Protein AF-A0AA88RE71-F1 (afdb_monomer_lite)

Structure (mmCIF, N/CA/C/O backbone):
data_AF-A0AA88RE71-F1
#
_entry.id   AF-A0AA88RE71-F1
#
loop_
_atom_site.group_PDB
_atom_site.id
_atom_site.type_symbol
_atom_site.label_atom_id
_atom_site.label_alt_id
_atom_site.label_comp_id
_atom_site.label_asym_id
_atom_site.label_entity_id
_atom_site.label_seq_id
_atom_site.pdbx_PDB_ins_code
_atom_site.Cartn_x
_atom_site.Cartn_y
_atom_site.Cartn_z
_atom_site.occupancy
_atom_site.B_iso_or_equiv
_atom_site.auth_seq_id
_atom_site.auth_comp_id
_atom_site.auth_asym_id
_atom_site.auth_atom_id
_atom_site.pdbx_PDB_model_num
ATOM 1 N N . MET A 1 1 ? 15.561 27.598 -48.856 1.00 43.41 1 MET A N 1
ATOM 2 C CA . MET A 1 1 ? 16.226 26.603 -47.984 1.00 43.41 1 MET A CA 1
ATOM 3 C C . MET A 1 1 ? 15.401 26.440 -46.714 1.00 43.41 1 MET A C 1
ATOM 5 O O . MET A 1 1 ? 15.482 27.283 -45.834 1.00 43.41 1 MET A O 1
ATOM 9 N N . PHE A 1 2 ? 14.554 25.411 -46.649 1.00 46.31 2 PHE A N 1
ATOM 10 C CA . PHE A 1 2 ? 13.760 25.084 -45.461 1.00 46.31 2 PHE A CA 1
ATOM 11 C C . PHE A 1 2 ? 14.466 23.966 -44.689 1.00 46.31 2 PHE A C 1
ATOM 13 O O . PHE A 1 2 ? 14.474 22.818 -45.130 1.00 46.31 2 PHE A O 1
ATOM 20 N N . LEU A 1 3 ? 15.073 24.292 -43.549 1.00 50.56 3 LEU A N 1
ATOM 21 C CA . LEU A 1 3 ? 15.609 23.297 -42.621 1.00 50.56 3 LEU A CA 1
ATOM 22 C C . LEU A 1 3 ? 14.447 22.719 -41.806 1.00 50.56 3 LEU A C 1
ATOM 24 O O . LEU A 1 3 ? 13.945 23.340 -40.871 1.00 50.56 3 LEU A O 1
ATOM 28 N N . ARG A 1 4 ? 13.997 21.521 -42.190 1.00 53.16 4 ARG A N 1
ATOM 29 C CA . ARG A 1 4 ? 13.056 20.722 -41.401 1.00 53.16 4 ARG A CA 1
ATOM 30 C C . ARG A 1 4 ? 13.760 20.253 -40.129 1.00 53.16 4 ARG A C 1
ATOM 32 O O . ARG A 1 4 ? 14.639 19.395 -40.174 1.00 53.16 4 ARG A O 1
ATOM 39 N N . ARG A 1 5 ? 13.363 20.826 -38.991 1.00 56.34 5 ARG A N 1
ATOM 40 C CA . ARG A 1 5 ? 13.704 20.332 -37.656 1.00 56.34 5 ARG A CA 1
ATOM 41 C C . ARG A 1 5 ? 13.078 18.943 -37.498 1.00 56.34 5 ARG A C 1
ATOM 43 O O . ARG A 1 5 ? 11.873 18.827 -37.304 1.00 56.34 5 ARG A O 1
ATOM 50 N N . PHE A 1 6 ? 13.888 17.893 -37.602 1.00 56.16 6 PHE A N 1
ATOM 51 C CA . PHE A 1 6 ? 13.496 16.569 -37.130 1.00 56.16 6 PHE A CA 1
ATOM 52 C C . PHE A 1 6 ? 13.429 16.620 -35.602 1.00 56.16 6 PHE A C 1
ATOM 54 O O . PHE A 1 6 ? 14.432 16.448 -34.912 1.00 56.16 6 PHE A O 1
ATOM 61 N N . SER A 1 7 ? 12.242 16.895 -35.069 1.00 56.88 7 SER A N 1
ATOM 62 C CA . SER A 1 7 ? 11.931 16.620 -33.671 1.00 56.88 7 SER A CA 1
ATOM 63 C C . SER A 1 7 ? 11.899 15.103 -33.507 1.00 56.88 7 SER A C 1
ATOM 65 O O . SER A 1 7 ? 10.906 14.458 -33.833 1.00 56.88 7 SER A O 1
ATOM 67 N N . ARG A 1 8 ? 13.015 14.515 -33.060 1.00 59.09 8 ARG A N 1
ATOM 68 C CA . ARG A 1 8 ? 13.009 13.147 -32.532 1.00 59.09 8 ARG A CA 1
ATOM 69 C C . ARG A 1 8 ? 11.961 13.094 -31.414 1.00 59.09 8 ARG A C 1
ATOM 71 O O . ARG A 1 8 ? 12.053 13.925 -30.507 1.00 59.09 8 ARG A O 1
ATOM 78 N N . PRO A 1 9 ? 10.983 12.174 -31.442 1.00 51.66 9 PRO A N 1
ATOM 79 C CA . PRO A 1 9 ? 10.140 11.973 -30.280 1.00 51.66 9 PRO A CA 1
ATOM 80 C C . PRO A 1 9 ? 11.052 11.491 -29.152 1.00 51.66 9 PRO A C 1
ATOM 82 O O . PRO A 1 9 ? 11.795 10.520 -29.311 1.00 51.66 9 PRO A O 1
ATOM 85 N N . LEU A 1 10 ? 11.044 12.216 -28.036 1.00 55.38 10 LEU A N 1
ATOM 86 C CA . LEU A 1 10 ? 11.656 11.774 -26.792 1.00 55.38 10 LEU A CA 1
ATOM 87 C C . LEU A 1 10 ? 10.826 10.573 -26.320 1.00 55.38 10 LEU A C 1
ATOM 89 O O . LEU A 1 10 ? 9.837 10.731 -25.612 1.00 55.38 10 LEU A O 1
ATOM 93 N N . MET A 1 11 ? 11.163 9.367 -26.780 1.00 51.31 11 MET A N 1
ATOM 94 C CA . MET A 1 11 ? 10.696 8.161 -26.111 1.00 51.31 11 MET A CA 1
ATOM 95 C C . MET A 1 11 ? 11.418 8.125 -24.767 1.00 51.31 11 MET A C 1
ATOM 97 O O . MET A 1 11 ? 12.567 7.698 -24.679 1.00 51.31 11 MET A O 1
ATOM 101 N N . LEU A 1 12 ? 10.772 8.659 -23.729 1.00 53.50 12 LEU A N 1
ATOM 102 C CA . LEU A 1 12 ? 11.111 8.326 -22.353 1.00 53.50 12 LEU A CA 1
ATOM 103 C C . LEU A 1 12 ? 10.824 6.834 -22.196 1.00 53.50 12 LEU A C 1
ATOM 105 O O . LEU A 1 12 ? 9.691 6.436 -21.940 1.00 53.50 12 LEU A O 1
ATOM 109 N N . SER A 1 13 ? 11.835 6.000 -22.425 1.00 53.06 13 SER A N 1
ATOM 110 C CA . SER A 1 13 ? 11.787 4.602 -22.022 1.00 53.06 13 SER A CA 1
ATOM 111 C C . SER A 1 13 ? 11.651 4.580 -20.504 1.00 53.06 13 SER A C 1
ATOM 113 O O . SER A 1 13 ? 12.647 4.747 -19.798 1.00 53.06 13 SER A O 1
ATOM 115 N N . ALA A 1 14 ? 10.425 4.422 -20.002 1.00 61.31 14 ALA A N 1
ATOM 116 C CA . ALA A 1 14 ? 10.202 4.060 -18.611 1.00 61.31 14 ALA A CA 1
ATOM 117 C C . ALA A 1 14 ? 11.080 2.836 -18.321 1.00 61.31 14 ALA A C 1
ATOM 119 O O . ALA A 1 14 ? 11.043 1.849 -19.061 1.00 61.31 14 ALA A O 1
ATOM 120 N N . ARG A 1 15 ? 11.957 2.936 -17.320 1.00 72.19 15 ARG A N 1
ATOM 121 C CA . ARG A 1 15 ? 12.869 1.849 -16.962 1.00 72.19 15 ARG A CA 1
ATOM 122 C C . ARG A 1 15 ? 12.035 0.708 -16.386 1.00 72.19 15 ARG A C 1
ATOM 124 O O . ARG A 1 15 ? 11.575 0.784 -15.252 1.00 72.19 15 ARG A O 1
ATOM 131 N N . VAL A 1 16 ? 11.828 -0.336 -17.182 1.00 81.19 16 VAL A N 1
ATOM 132 C CA . VAL A 1 16 ? 11.101 -1.538 -16.760 1.00 81.19 16 VAL A CA 1
ATOM 133 C C . VAL A 1 16 ? 12.048 -2.443 -15.977 1.00 81.19 16 VAL A C 1
ATOM 135 O O . VAL A 1 16 ? 13.209 -2.610 -16.349 1.00 81.19 16 VAL A O 1
ATOM 138 N N . LYS A 1 17 ? 11.557 -3.017 -14.880 1.00 86.56 17 LYS A N 1
ATOM 139 C CA . LYS A 1 17 ? 12.281 -4.021 -14.102 1.00 86.56 17 LYS A CA 1
ATOM 140 C C . LYS A 1 17 ? 12.286 -5.343 -14.879 1.00 86.56 17 LYS A C 1
ATOM 142 O O . LYS A 1 17 ? 11.230 -5.829 -15.263 1.00 86.56 17 LYS A O 1
ATOM 147 N N . GLU A 1 18 ? 13.461 -5.905 -15.158 1.00 88.00 18 GLU A N 1
ATOM 148 C CA . GLU A 1 18 ? 13.571 -7.126 -15.980 1.00 88.00 18 GLU A CA 1
ATOM 149 C C . GLU A 1 18 ? 13.417 -8.410 -15.157 1.00 88.00 18 GLU A C 1
ATOM 151 O O . GLU A 1 18 ? 12.833 -9.390 -15.611 1.00 88.00 18 GLU A O 1
ATOM 156 N N . THR A 1 19 ? 13.938 -8.412 -13.931 1.00 90.50 19 THR A N 1
ATOM 157 C CA . THR A 1 19 ? 13.882 -9.553 -13.015 1.00 90.50 19 THR A CA 1
ATOM 158 C C . THR A 1 19 ? 13.913 -9.069 -11.571 1.00 90.50 19 THR A C 1
ATOM 160 O O . THR A 1 19 ? 14.467 -8.012 -11.266 1.00 90.50 19 THR A O 1
ATOM 163 N N . THR A 1 20 ? 13.324 -9.848 -10.668 1.00 91.12 20 THR A N 1
ATOM 164 C CA . THR A 1 20 ? 13.445 -9.648 -9.218 1.00 91.12 20 THR A CA 1
ATOM 165 C C . THR A 1 20 ? 14.733 -10.267 -8.661 1.00 91.12 20 THR A C 1
ATOM 167 O O . THR A 1 20 ? 15.131 -9.980 -7.534 1.00 91.12 20 THR A O 1
ATOM 170 N N . GLY A 1 21 ? 15.393 -11.148 -9.425 1.00 92.62 21 GLY A N 1
ATOM 171 C CA . GLY A 1 21 ? 16.518 -11.955 -8.943 1.00 92.62 21 GLY A CA 1
ATOM 172 C C . GLY A 1 21 ? 16.128 -13.021 -7.907 1.00 92.62 21 GLY A C 1
ATOM 173 O O . GLY A 1 21 ? 17.009 -13.683 -7.364 1.00 92.62 21 GLY A O 1
ATOM 174 N N . ILE A 1 22 ? 14.830 -13.202 -7.635 1.00 93.50 22 ILE A N 1
ATOM 175 C CA . ILE A 1 22 ? 14.290 -14.168 -6.674 1.00 93.50 22 ILE A CA 1
ATOM 176 C C . ILE A 1 22 ? 13.516 -15.233 -7.452 1.00 93.50 22 ILE A C 1
ATOM 178 O O . ILE A 1 22 ? 12.582 -14.934 -8.195 1.00 93.50 22 ILE A O 1
ATOM 182 N N . VAL A 1 23 ? 13.905 -16.498 -7.286 1.00 94.31 23 VAL A N 1
ATOM 183 C CA . VAL A 1 23 ? 13.248 -17.620 -7.969 1.00 94.31 23 VAL A CA 1
ATOM 184 C C . VAL A 1 23 ? 11.783 -17.710 -7.537 1.00 94.31 23 VAL A C 1
ATOM 186 O O . VAL A 1 23 ? 11.482 -17.697 -6.346 1.00 94.31 23 VAL A O 1
ATOM 189 N N . GLY A 1 24 ? 10.882 -17.828 -8.514 1.00 92.75 24 GLY A N 1
ATOM 190 C CA . GLY A 1 24 ? 9.442 -17.954 -8.274 1.00 92.75 24 GLY A CA 1
ATOM 191 C C . GLY A 1 24 ? 8.719 -16.638 -7.975 1.00 92.75 24 GLY A C 1
ATOM 192 O O . GLY A 1 24 ? 7.530 -16.676 -7.674 1.00 92.75 24 GLY A O 1
ATOM 193 N N . LEU A 1 25 ? 9.403 -15.491 -8.066 1.00 93.06 25 LEU A N 1
ATOM 194 C CA . LEU A 1 25 ? 8.799 -14.174 -7.881 1.00 93.06 25 LEU A CA 1
ATOM 195 C C . LEU A 1 25 ? 8.893 -13.356 -9.173 1.00 93.06 25 LEU A C 1
ATOM 197 O O . LEU A 1 25 ? 9.944 -12.808 -9.510 1.00 93.06 25 LEU A O 1
ATOM 201 N N . GLU A 1 26 ? 7.784 -13.300 -9.904 1.00 92.38 26 GLU A N 1
ATOM 202 C CA . GLU A 1 26 ? 7.688 -12.601 -11.186 1.00 92.38 26 GLU A CA 1
ATOM 203 C C . GLU A 1 26 ? 7.637 -11.078 -11.017 1.00 92.38 26 GLU A C 1
ATOM 205 O O . GLU A 1 26 ? 7.229 -10.560 -9.977 1.00 92.38 26 GLU A O 1
ATOM 210 N N . VAL A 1 27 ? 8.052 -10.356 -12.061 1.00 93.31 27 VAL A N 1
ATOM 211 C CA . VAL A 1 27 ? 7.913 -8.898 -12.121 1.00 93.31 27 VAL A CA 1
ATOM 212 C C . VAL A 1 27 ? 6.513 -8.538 -12.617 1.00 93.31 27 VAL A C 1
ATOM 214 O O . VAL A 1 27 ? 6.082 -9.013 -13.666 1.00 93.31 27 VAL A O 1
ATOM 217 N N . VAL A 1 28 ? 5.844 -7.632 -11.912 1.00 92.81 28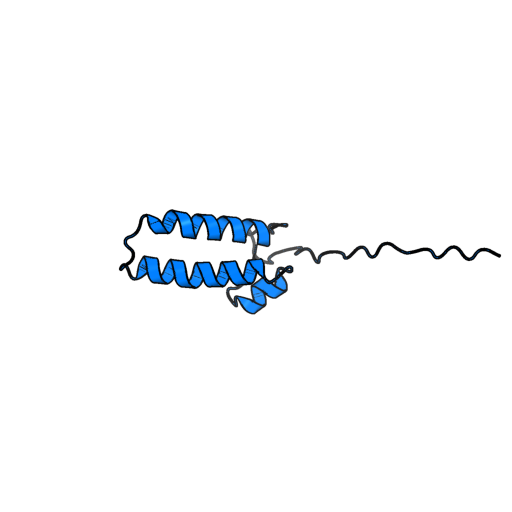 VAL A N 1
ATOM 218 C CA . VAL A 1 28 ? 4.580 -6.994 -12.283 1.00 92.81 28 VAL A CA 1
ATOM 219 C C . VAL A 1 28 ? 4.886 -5.655 -12.970 1.00 92.81 28 VAL A C 1
ATOM 221 O O . VAL A 1 28 ? 5.305 -4.690 -12.325 1.00 92.81 28 VAL A O 1
ATOM 224 N N . PRO A 1 29 ? 4.645 -5.528 -14.289 1.00 88.62 29 PRO A N 1
ATOM 225 C CA . PRO A 1 29 ? 5.003 -4.324 -15.044 1.00 88.62 29 PRO A CA 1
ATOM 226 C C . PRO A 1 29 ? 4.329 -3.037 -14.544 1.00 88.62 29 PRO A C 1
ATOM 228 O O . PRO A 1 29 ? 4.881 -1.950 -14.682 1.00 88.62 29 PRO A O 1
ATOM 231 N N . ASN A 1 30 ? 3.141 -3.154 -13.949 1.00 90.62 30 ASN A N 1
ATOM 232 C CA . ASN A 1 30 ? 2.356 -2.054 -13.393 1.00 90.62 30 ASN A CA 1
ATOM 233 C C . ASN A 1 30 ? 2.265 -2.109 -11.855 1.00 90.62 30 ASN A C 1
ATOM 235 O O . ASN A 1 30 ? 1.241 -1.736 -11.277 1.00 90.62 30 ASN A O 1
ATOM 239 N N . ALA A 1 31 ? 3.341 -2.544 -11.183 1.00 92.38 31 ALA A N 1
ATOM 240 C CA . ALA A 1 31 ? 3.404 -2.710 -9.726 1.00 92.38 31 ALA A CA 1
ATOM 241 C C . ALA A 1 31 ? 2.850 -1.505 -8.943 1.00 92.38 31 ALA A C 1
ATOM 243 O O . ALA A 1 31 ? 2.082 -1.677 -8.001 1.00 92.38 31 ALA A O 1
ATOM 244 N N . ARG A 1 32 ? 3.163 -0.270 -9.362 1.00 93.81 32 ARG A N 1
ATOM 245 C CA . ARG A 1 32 ? 2.661 0.963 -8.727 1.00 93.81 32 ARG A CA 1
ATOM 246 C C . ARG A 1 32 ? 1.132 1.025 -8.680 1.00 93.81 32 ARG A C 1
ATOM 248 O O . ARG A 1 32 ? 0.558 1.290 -7.626 1.00 93.81 32 ARG A O 1
ATOM 255 N N . GLU A 1 33 ? 0.473 0.800 -9.811 1.00 94.25 33 GLU A N 1
ATOM 256 C CA . GLU A 1 33 ? -0.990 0.864 -9.911 1.00 94.25 33 GLU A CA 1
ATOM 257 C C . GLU A 1 33 ? -1.641 -0.244 -9.082 1.00 94.25 33 GLU A C 1
ATOM 259 O O . GLU A 1 33 ? -2.607 -0.004 -8.353 1.00 94.25 33 GLU A O 1
ATOM 264 N N . VAL A 1 34 ? -1.058 -1.443 -9.137 1.00 95.62 34 VAL A N 1
ATOM 265 C CA . VAL A 1 34 ? -1.500 -2.595 -8.348 1.00 95.62 34 VAL A CA 1
ATOM 266 C C . VAL A 1 34 ? -1.379 -2.304 -6.852 1.00 95.62 34 VAL A C 1
ATOM 268 O O . VAL A 1 34 ? -2.338 -2.529 -6.113 1.00 95.62 34 VAL A O 1
ATOM 271 N N . LEU A 1 35 ? -0.254 -1.741 -6.400 1.00 95.94 35 LEU A N 1
ATOM 272 C CA . LEU A 1 35 ? -0.030 -1.361 -5.004 1.00 95.94 35 LEU A CA 1
ATOM 273 C C . LEU A 1 35 ? -1.016 -0.289 -4.533 1.00 95.94 35 LEU A C 1
ATOM 275 O O . LEU A 1 35 ? -1.591 -0.431 -3.457 1.00 95.94 35 LEU A O 1
ATOM 279 N N . ILE A 1 36 ? -1.273 0.745 -5.339 1.00 96.75 36 ILE A N 1
ATOM 280 C CA . ILE A 1 36 ? -2.283 1.768 -5.021 1.00 96.75 36 ILE A CA 1
ATOM 281 C C . ILE A 1 36 ? -3.661 1.118 -4.839 1.00 96.75 36 ILE A C 1
ATOM 283 O O . ILE A 1 36 ? -4.350 1.391 -3.852 1.00 96.75 36 ILE A O 1
ATOM 287 N N . GLY A 1 37 ? -4.049 0.220 -5.749 1.00 97.38 37 GLY A N 1
ATOM 288 C CA . GLY A 1 37 ? -5.312 -0.512 -5.661 1.00 97.38 37 GLY A CA 1
ATOM 289 C C . GLY A 1 37 ? -5.389 -1.440 -4.445 1.00 97.38 37 GLY A C 1
ATOM 290 O O . GLY A 1 37 ? -6.430 -1.526 -3.792 1.00 97.38 37 GLY A O 1
ATOM 291 N N . LEU A 1 38 ? -4.296 -2.128 -4.107 1.00 97.69 38 LEU A N 1
ATOM 292 C CA . LEU A 1 38 ? -4.208 -2.986 -2.924 1.0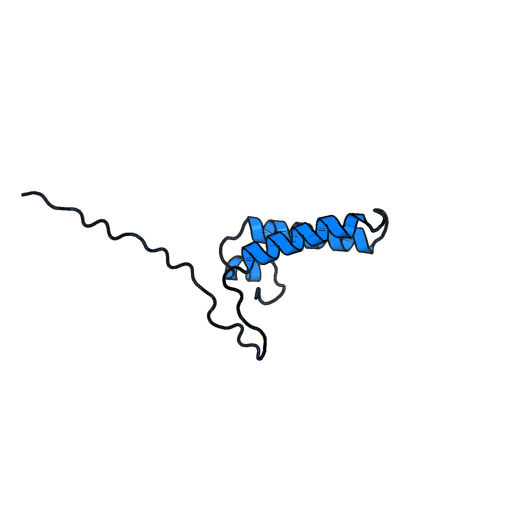0 97.69 38 LEU A CA 1
ATOM 293 C C . LEU A 1 38 ? -4.319 -2.175 -1.633 1.00 97.69 38 LEU A C 1
ATOM 295 O O . LEU A 1 38 ? -5.173 -2.490 -0.812 1.00 97.69 38 LEU A O 1
ATOM 299 N N . TYR A 1 39 ? -3.555 -1.092 -1.480 1.00 98.00 39 TYR A N 1
ATOM 300 C CA . TYR A 1 39 ? -3.631 -0.246 -0.288 1.00 98.00 39 TYR A CA 1
ATOM 301 C C . TYR A 1 39 ? -5.000 0.419 -0.128 1.00 98.00 39 TYR A C 1
ATOM 303 O O . TYR A 1 39 ? -5.512 0.503 0.988 1.00 98.00 39 TYR A O 1
ATOM 311 N N . GLY A 1 40 ? -5.633 0.837 -1.229 1.00 97.88 40 GLY A N 1
ATOM 312 C CA . GLY A 1 40 ? -7.009 1.331 -1.206 1.00 97.88 40 GLY A CA 1
ATOM 313 C C . GLY A 1 40 ? -8.002 0.280 -0.700 1.00 97.88 40 GLY A C 1
ATOM 314 O O . GLY A 1 40 ? -8.851 0.589 0.137 1.00 97.88 40 GLY A O 1
ATOM 315 N N . ARG A 1 41 ? -7.866 -0.978 -1.147 1.00 98.19 41 ARG A N 1
ATOM 316 C CA . ARG A 1 41 ? -8.678 -2.101 -0.647 1.00 98.19 41 ARG A CA 1
ATOM 317 C C . ARG A 1 41 ? -8.413 -2.383 0.828 1.00 98.19 41 ARG A C 1
ATOM 319 O O . ARG A 1 41 ? -9.367 -2.450 1.595 1.00 98.19 41 ARG A O 1
ATOM 326 N N . THR A 1 42 ? -7.151 -2.436 1.249 1.00 97.88 42 THR A N 1
ATOM 327 C CA . THR A 1 42 ? -6.773 -2.633 2.656 1.00 97.88 42 THR A CA 1
ATOM 328 C C . THR A 1 42 ? -7.383 -1.565 3.567 1.00 97.88 42 THR A C 1
ATOM 330 O O . THR A 1 42 ? -7.965 -1.903 4.593 1.00 97.88 42 THR A O 1
ATOM 333 N N . LEU A 1 43 ? -7.326 -0.283 3.183 1.00 97.88 43 LEU A N 1
ATOM 334 C CA . LEU A 1 43 ? -7.928 0.810 3.962 1.00 97.88 43 LEU A CA 1
ATOM 335 C C . LEU A 1 43 ? -9.458 0.760 4.009 1.00 97.88 43 LEU A C 1
ATOM 337 O O . LEU A 1 43 ? -10.054 1.321 4.926 1.00 97.88 43 LEU A O 1
ATOM 341 N N . LYS A 1 44 ? -10.099 0.119 3.030 1.00 98.06 44 LYS A N 1
ATOM 342 C CA . LYS 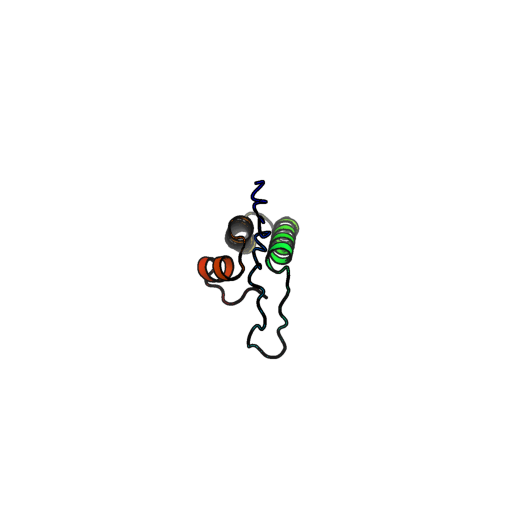A 1 44 ? -11.544 -0.109 3.037 1.00 98.06 44 LYS A CA 1
ATOM 343 C C . LYS A 1 44 ? -11.912 -1.283 3.941 1.00 98.06 44 LYS A C 1
ATOM 345 O O . LYS A 1 44 ? -12.829 -1.167 4.742 1.00 98.06 44 LYS A O 1
ATOM 350 N N . GLU A 1 45 ? -11.196 -2.396 3.829 1.00 97.75 45 GLU A N 1
ATOM 351 C CA . GLU A 1 45 ? -11.482 -3.622 4.582 1.00 97.75 45 GLU A CA 1
ATOM 352 C C . GLU A 1 45 ? -11.171 -3.479 6.075 1.00 97.75 45 GLU A C 1
ATOM 354 O O . GLU A 1 45 ? -11.927 -3.977 6.907 1.00 97.75 45 GLU A O 1
ATOM 359 N N . ILE A 1 46 ? -10.126 -2.725 6.438 1.00 97.12 46 ILE A N 1
ATOM 360 C CA . ILE A 1 46 ? -9.757 -2.510 7.846 1.00 97.12 46 ILE A CA 1
ATOM 361 C C . ILE A 1 46 ? -10.838 -1.767 8.646 1.00 97.12 46 ILE A C 1
ATOM 363 O O . ILE A 1 46 ? -10.857 -1.858 9.869 1.00 97.12 46 ILE A O 1
ATOM 367 N N . GLN A 1 47 ? -11.779 -1.087 7.979 1.00 96.31 47 GLN A N 1
ATOM 368 C CA . GLN A 1 47 ? -12.907 -0.413 8.635 1.00 96.31 47 GLN A CA 1
ATOM 369 C C . GLN A 1 47 ? -13.841 -1.385 9.369 1.00 96.31 47 GLN A C 1
ATOM 371 O O . GLN A 1 47 ? -14.579 -0.957 10.251 1.00 96.31 47 GLN A O 1
ATOM 376 N N . ALA A 1 48 ? -13.795 -2.683 9.040 1.00 97.00 48 ALA A N 1
ATOM 377 C CA . ALA A 1 48 ? -14.521 -3.720 9.768 1.00 97.00 48 ALA A CA 1
ATOM 378 C C . ALA A 1 48 ? -13.977 -3.956 11.192 1.00 97.00 48 ALA A C 1
ATOM 380 O O . ALA A 1 48 ? -14.685 -4.503 12.035 1.00 97.00 48 ALA A O 1
ATOM 381 N N . VAL A 1 49 ? -12.734 -3.549 11.473 1.00 96.00 49 VAL A N 1
ATOM 382 C CA . VAL A 1 49 ? -12.112 -3.640 12.800 1.00 96.00 49 VAL A CA 1
ATOM 383 C C . VAL A 1 49 ? -12.429 -2.363 13.595 1.00 96.00 49 VAL A C 1
ATOM 385 O O . VAL A 1 49 ? -12.362 -1.275 13.020 1.00 96.00 49 VAL A O 1
ATOM 388 N N . PRO A 1 50 ? -12.750 -2.429 14.901 1.00 96.75 50 PRO A N 1
ATOM 389 C CA . PRO A 1 50 ? -12.977 -1.235 15.719 1.00 96.75 50 PRO A CA 1
ATOM 390 C C . PRO A 1 50 ? -11.780 -0.266 15.730 1.00 96.75 50 PRO A C 1
ATOM 392 O O . PRO A 1 50 ? -10.626 -0.688 15.694 1.00 96.75 50 PRO A O 1
ATOM 395 N N . GLU A 1 51 ? -12.044 1.043 15.793 1.00 93.56 51 GLU A N 1
ATOM 396 C CA . GLU A 1 51 ? -11.015 2.101 15.687 1.00 93.56 51 GLU A CA 1
ATOM 397 C C . GLU A 1 51 ? -9.972 2.086 16.798 1.00 93.56 51 GLU A C 1
ATOM 399 O O . GLU A 1 51 ? -8.829 2.492 16.581 1.00 93.56 51 GLU A O 1
ATOM 404 N N . ASP A 1 52 ? -10.352 1.622 17.985 1.00 94.44 52 ASP A N 1
ATOM 405 C CA . ASP A 1 52 ? -9.461 1.668 19.137 1.00 94.44 52 ASP A CA 1
ATOM 406 C C . ASP A 1 52 ? -8.438 0.521 19.155 1.00 94.44 52 ASP A C 1
ATOM 408 O O . ASP A 1 52 ? -7.424 0.598 19.855 1.00 94.44 52 ASP A O 1
ATOM 412 N N . GLU A 1 53 ? -8.641 -0.493 18.309 1.00 96.62 53 GLU A N 1
ATOM 413 C CA . GLU A 1 53 ? -7.749 -1.639 18.195 1.00 96.62 53 GLU A CA 1
ATOM 414 C C . GLU A 1 53 ? -6.362 -1.221 17.701 1.00 96.62 53 GLU A C 1
ATOM 416 O O . GLU A 1 53 ? -6.196 -0.595 16.645 1.00 96.62 53 GLU A O 1
ATOM 421 N N . GLY A 1 54 ? -5.328 -1.641 18.435 1.00 96.75 54 GLY A N 1
ATOM 422 C CA . GLY A 1 54 ? -3.934 -1.376 18.067 1.00 96.75 54 GLY A CA 1
ATOM 423 C C . GLY A 1 54 ? -3.588 -1.906 16.672 1.00 96.75 54 GLY A C 1
ATOM 424 O O . GLY A 1 54 ? -2.839 -1.267 15.933 1.00 96.75 54 GLY A O 1
ATOM 425 N N . TYR A 1 55 ? -4.204 -3.025 16.276 1.00 96.94 55 TYR A N 1
ATOM 426 C CA . TYR A 1 55 ? -4.077 -3.585 14.933 1.00 96.94 55 TYR A CA 1
ATOM 427 C C . TYR A 1 55 ? -4.563 -2.612 13.849 1.00 96.94 55 TYR A C 1
ATOM 429 O O . TYR A 1 55 ? -3.816 -2.331 12.910 1.00 96.94 55 TYR A O 1
ATOM 437 N N . ARG A 1 56 ? -5.768 -2.037 13.994 1.00 97.62 56 ARG A N 1
ATOM 438 C CA . ARG A 1 56 ? -6.319 -1.084 13.017 1.00 97.62 56 ARG A CA 1
ATOM 439 C C . ARG A 1 56 ? -5.442 0.159 12.907 1.00 97.62 56 ARG A C 1
ATOM 441 O O . ARG A 1 56 ? -5.080 0.546 11.798 1.00 97.62 56 ARG A O 1
ATOM 448 N N . LYS A 1 57 ? -5.022 0.729 14.041 1.00 97.69 57 LYS A N 1
ATOM 449 C CA . LYS A 1 57 ? -4.129 1.901 14.075 1.00 97.69 57 LYS A CA 1
ATOM 450 C C . LYS A 1 57 ? -2.810 1.636 13.342 1.00 97.69 57 LYS A C 1
ATOM 452 O O . LYS A 1 57 ? -2.368 2.470 12.550 1.00 97.69 57 LYS A O 1
ATOM 457 N N . ALA A 1 58 ? -2.201 0.470 13.564 1.00 97.81 58 ALA A N 1
ATOM 458 C CA . ALA A 1 58 ? -0.966 0.084 12.888 1.00 97.81 58 ALA A CA 1
ATOM 459 C C . ALA A 1 58 ? -1.176 -0.075 11.375 1.00 97.81 58 ALA A C 1
ATOM 461 O O . ALA A 1 58 ? -0.453 0.553 10.598 1.00 97.81 58 ALA A O 1
ATOM 462 N N . VAL A 1 59 ? -2.188 -0.854 10.967 1.00 97.81 59 VAL A N 1
ATOM 463 C CA . VAL A 1 59 ? -2.513 -1.101 9.554 1.00 97.81 59 VAL A CA 1
ATOM 464 C C . VAL A 1 59 ? -2.785 0.198 8.818 1.00 97.81 59 VAL A C 1
ATOM 466 O O . VAL A 1 59 ? -2.191 0.435 7.767 1.00 97.81 59 VAL A O 1
ATOM 469 N N . GLU A 1 60 ? -3.618 1.077 9.368 1.00 97.75 60 GLU A N 1
ATOM 470 C CA . GLU A 1 60 ? -3.899 2.366 8.744 1.00 97.75 60 GLU A CA 1
ATOM 471 C C . GLU A 1 60 ? -2.642 3.232 8.613 1.00 97.75 60 GLU A C 1
ATOM 473 O O . GLU A 1 60 ? -2.409 3.808 7.550 1.00 97.75 60 GLU A O 1
ATOM 478 N N . SER A 1 61 ? -1.813 3.297 9.658 1.00 97.75 61 SER A N 1
ATOM 479 C CA . SER A 1 61 ? -0.606 4.126 9.677 1.00 97.75 61 SER A CA 1
ATOM 480 C C . SER A 1 61 ? 0.373 3.749 8.559 1.00 97.75 61 SER A C 1
ATOM 482 O O . SER A 1 61 ? 0.680 4.577 7.692 1.00 97.75 61 SER A O 1
ATOM 484 N N . PHE A 1 62 ? 0.819 2.486 8.505 1.00 97.00 62 PHE A N 1
ATOM 485 C CA . PHE A 1 62 ? 1.796 2.087 7.487 1.00 97.00 62 PHE A CA 1
ATOM 486 C C . PHE A 1 62 ? 1.178 2.014 6.088 1.00 97.00 62 PHE A C 1
ATOM 488 O O . PHE A 1 62 ? 1.860 2.310 5.107 1.00 97.00 62 PHE A O 1
ATOM 495 N N . THR A 1 63 ? -0.108 1.664 5.971 1.00 98.00 63 THR A N 1
ATOM 496 C CA . THR A 1 63 ? -0.779 1.569 4.666 1.00 98.00 63 THR A CA 1
ATOM 497 C C . THR A 1 63 ? -0.930 2.947 4.036 1.00 98.00 63 THR A C 1
ATOM 499 O O . THR A 1 63 ? -0.618 3.116 2.860 1.00 98.00 63 THR A O 1
ATOM 502 N N . ARG A 1 64 ? -1.325 3.967 4.813 1.00 98.06 64 ARG A N 1
ATOM 503 C CA . ARG A 1 64 ? -1.400 5.356 4.330 1.00 98.06 64 ARG A CA 1
ATOM 504 C C . ARG A 1 64 ? -0.028 5.887 3.930 1.00 98.06 64 ARG A C 1
ATOM 506 O O . ARG A 1 64 ? 0.086 6.528 2.888 1.00 98.06 64 ARG A O 1
ATOM 513 N N . HIS A 1 65 ? 1.008 5.595 4.718 1.00 97.69 65 HIS A N 1
ATOM 514 C CA . HIS A 1 65 ? 2.377 5.977 4.376 1.00 97.69 65 HIS A CA 1
ATOM 515 C C . HIS A 1 65 ? 2.820 5.357 3.043 1.00 97.69 65 HIS A C 1
ATOM 517 O O . HIS A 1 65 ? 3.257 6.073 2.143 1.00 97.69 65 HIS A O 1
ATOM 523 N N . ARG A 1 66 ? 2.646 4.040 2.883 1.00 97.62 66 ARG A N 1
ATOM 524 C CA . ARG A 1 66 ? 3.035 3.327 1.659 1.00 97.62 66 A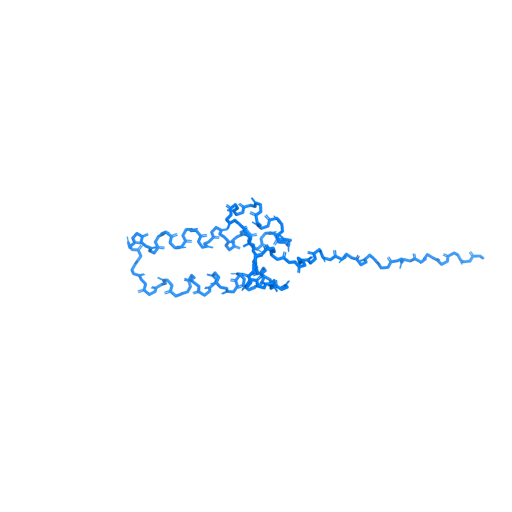RG A CA 1
ATOM 525 C C . ARG A 1 66 ? 2.236 3.772 0.437 1.00 97.62 66 ARG A C 1
ATOM 527 O O . ARG A 1 66 ? 2.818 3.967 -0.629 1.00 97.62 66 ARG A O 1
ATOM 534 N N . LEU A 1 67 ? 0.932 3.997 0.602 1.00 97.56 67 LEU A N 1
ATOM 535 C CA . LEU A 1 67 ? 0.063 4.537 -0.443 1.00 97.56 67 LEU A CA 1
ATOM 536 C C . LEU A 1 67 ? 0.538 5.916 -0.907 1.00 97.56 67 LEU A C 1
ATOM 538 O O . LEU A 1 67 ? 0.653 6.140 -2.109 1.00 97.56 67 LEU A O 1
ATOM 542 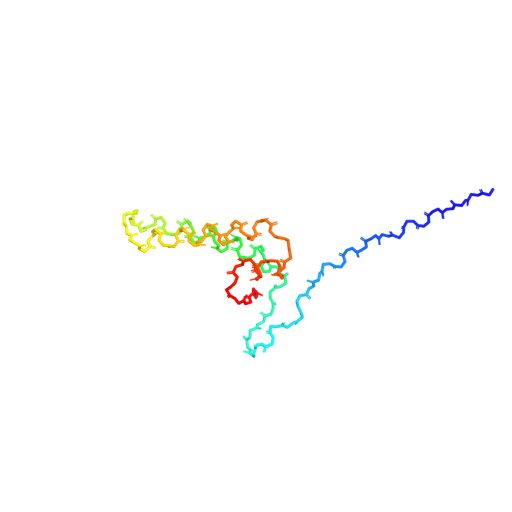N N . LYS A 1 68 ? 0.865 6.811 0.031 1.00 97.62 68 LYS A N 1
ATOM 543 C CA . LYS A 1 68 ? 1.374 8.150 -0.282 1.00 97.62 68 LYS A CA 1
ATOM 544 C C . LYS A 1 68 ? 2.658 8.085 -1.110 1.00 97.62 68 LYS A C 1
ATOM 546 O O . LYS A 1 68 ? 2.753 8.757 -2.129 1.00 97.62 68 LYS A O 1
ATOM 551 N N . VAL A 1 69 ? 3.612 7.236 -0.725 1.00 96.94 69 VAL A N 1
ATOM 552 C CA . VAL A 1 69 ? 4.858 7.059 -1.491 1.00 96.94 69 VAL A CA 1
ATOM 553 C C . VAL A 1 69 ? 4.575 6.542 -2.904 1.00 96.94 69 VAL A C 1
ATOM 555 O O . VAL A 1 69 ? 5.122 7.079 -3.859 1.00 96.94 69 VAL A O 1
ATOM 558 N N . CYS A 1 70 ? 3.675 5.566 -3.064 1.00 95.44 70 CYS A N 1
ATOM 559 C CA . CYS A 1 70 ? 3.307 5.051 -4.390 1.00 95.44 70 CYS A CA 1
ATOM 560 C C . CYS A 1 70 ? 2.584 6.092 -5.262 1.00 95.44 70 CYS A C 1
ATOM 562 O O . CYS A 1 70 ? 2.633 6.013 -6.487 1.00 95.44 70 CYS A O 1
ATOM 564 N N . GLN A 1 71 ? 1.887 7.054 -4.656 1.00 95.56 71 GLN A N 1
ATOM 565 C CA . GLN A 1 71 ? 1.248 8.150 -5.384 1.00 95.56 71 GLN A CA 1
ATOM 566 C C . GLN A 1 71 ? 2.265 9.201 -5.842 1.00 95.56 71 GLN A C 1
ATOM 568 O O . GLN A 1 71 ? 2.160 9.675 -6.973 1.00 95.56 71 GLN A O 1
ATOM 573 N N . GLU A 1 72 ? 3.233 9.535 -4.984 1.00 96.19 72 GLU A N 1
ATOM 574 C CA . GLU A 1 72 ? 4.254 10.560 -5.232 1.00 96.19 72 GLU A CA 1
ATOM 575 C C . GLU A 1 72 ? 5.346 10.103 -6.208 1.00 96.19 72 GLU A C 1
ATOM 577 O O . GLU A 1 72 ? 5.751 10.876 -7.074 1.00 96.19 72 GLU A O 1
ATOM 582 N N . GLU A 1 73 ? 5.809 8.858 -6.093 1.00 93.88 73 GLU A N 1
ATOM 583 C CA . GLU A 1 73 ? 6.852 8.306 -6.960 1.00 93.88 73 GLU A CA 1
ATOM 584 C C . GLU A 1 73 ? 6.258 7.685 -8.229 1.00 93.88 73 GLU A C 1
ATOM 586 O O . GLU A 1 73 ? 5.226 7.011 -8.191 1.00 93.88 73 GLU A O 1
ATOM 591 N N . GLN A 1 74 ? 6.930 7.893 -9.364 1.00 88.56 74 GLN A N 1
ATOM 592 C CA . GLN A 1 74 ? 6.543 7.299 -10.651 1.00 88.56 74 GLN A CA 1
ATOM 593 C C . GLN A 1 74 ? 7.323 6.016 -10.954 1.00 88.56 74 GLN A C 1
ATOM 595 O O . GLN A 1 74 ? 6.758 5.088 -11.532 1.00 88.56 74 GLN A O 1
ATOM 600 N N . ASP A 1 75 ? 8.581 5.951 -10.512 1.00 90.50 75 ASP A N 1
ATOM 601 C CA . ASP A 1 75 ? 9.488 4.837 -10.777 1.00 90.50 75 ASP A CA 1
ATOM 602 C C . ASP A 1 75 ? 9.568 3.869 -9.592 1.00 90.50 75 ASP A C 1
ATOM 604 O O . ASP A 1 75 ? 9.569 4.266 -8.423 1.00 90.50 75 ASP A O 1
ATOM 608 N N . TRP A 1 76 ? 9.694 2.577 -9.900 1.00 90.00 76 TRP A N 1
ATOM 609 C CA . TRP A 1 76 ? 9.779 1.509 -8.902 1.00 90.00 76 TRP A CA 1
ATOM 610 C C . TRP A 1 76 ? 11.011 1.646 -7.992 1.00 90.00 76 TRP A C 1
ATOM 612 O O . TRP A 1 76 ? 10.888 1.434 -6.790 1.00 90.00 76 TRP A O 1
ATOM 622 N N . GLU A 1 77 ? 12.161 2.093 -8.513 1.00 91.50 77 GLU A N 1
ATOM 623 C CA . GLU A 1 77 ? 13.368 2.364 -7.709 1.00 91.50 77 GLU A CA 1
ATOM 624 C C . GLU A 1 77 ? 13.125 3.439 -6.642 1.00 91.50 77 GLU A C 1
ATOM 626 O O . GLU A 1 77 ? 13.571 3.305 -5.499 1.00 91.50 77 GLU A O 1
ATOM 631 N N . GLY A 1 78 ? 12.401 4.506 -6.999 1.00 93.25 78 GLY A N 1
ATOM 632 C CA . GLY A 1 78 ? 12.048 5.580 -6.071 1.00 93.25 78 GLY A CA 1
ATOM 633 C C . GLY A 1 78 ? 11.162 5.065 -4.940 1.00 93.25 78 GLY A C 1
ATOM 634 O O . GLY A 1 78 ? 11.413 5.357 -3.766 1.00 93.25 78 GLY A O 1
ATOM 635 N N . ILE A 1 79 ? 10.182 4.223 -5.285 1.00 94.06 79 ILE A N 1
ATOM 636 C CA . ILE A 1 79 ? 9.305 3.561 -4.315 1.00 94.06 79 ILE A CA 1
ATOM 637 C C . ILE A 1 79 ? 10.122 2.656 -3.381 1.00 94.06 79 ILE A C 1
ATOM 639 O O . ILE A 1 79 ? 10.020 2.799 -2.163 1.00 94.06 79 ILE A O 1
ATOM 643 N N . GLU A 1 80 ? 10.960 1.762 -3.915 1.00 94.81 80 GLU A N 1
ATOM 644 C CA . GLU A 1 80 ? 11.779 0.832 -3.119 1.00 94.81 80 GLU A CA 1
ATOM 645 C C . GLU A 1 80 ? 12.712 1.579 -2.159 1.00 94.81 80 GLU A C 1
ATOM 647 O O . GLU A 1 80 ? 12.759 1.277 -0.962 1.00 94.81 80 GLU A O 1
ATOM 652 N N . LYS A 1 81 ? 13.397 2.617 -2.653 1.00 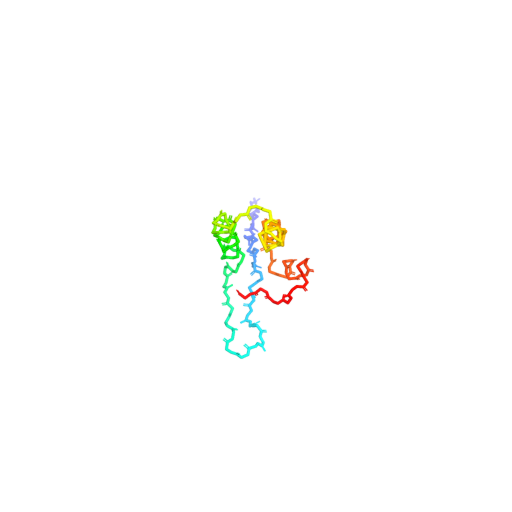95.19 81 LYS A N 1
ATOM 653 C CA . LYS A 1 81 ? 14.323 3.429 -1.858 1.00 95.19 81 LYS A CA 1
ATOM 654 C C . LYS A 1 81 ? 13.620 4.175 -0.729 1.00 95.19 81 LYS A C 1
ATOM 656 O O . LYS A 1 81 ? 14.151 4.238 0.378 1.00 95.19 81 LYS A O 1
ATOM 661 N N . ARG A 1 82 ? 12.449 4.762 -0.995 1.00 95.06 82 ARG A N 1
ATOM 662 C CA . ARG A 1 82 ? 11.699 5.526 0.013 1.00 95.06 82 ARG A CA 1
ATOM 663 C C . ARG A 1 82 ? 11.012 4.634 1.035 1.00 95.06 82 ARG A C 1
ATOM 665 O O . ARG A 1 82 ? 10.927 5.025 2.195 1.00 95.06 82 ARG A O 1
ATOM 672 N N . LEU A 1 83 ? 10.523 3.467 0.621 1.00 94.00 83 LEU A N 1
ATOM 673 C CA . LEU A 1 83 ? 9.872 2.529 1.531 1.00 94.00 83 LEU A CA 1
ATOM 674 C C . LEU A 1 83 ? 10.867 1.723 2.362 1.00 94.00 83 LEU A C 1
ATOM 676 O O . LEU A 1 83 ? 10.523 1.326 3.472 1.00 94.00 83 LEU A O 1
ATOM 680 N N . GLY A 1 84 ? 12.063 1.437 1.839 1.00 92.62 84 GLY A N 1
ATOM 681 C CA . GLY A 1 84 ? 13.071 0.639 2.542 1.00 92.62 84 GLY A CA 1
ATOM 682 C C . GLY A 1 84 ? 12.587 -0.769 2.912 1.00 92.62 84 GLY A C 1
ATOM 683 O O . GLY A 1 84 ? 13.091 -1.364 3.859 1.00 92.62 84 GLY A O 1
ATOM 684 N N . CYS A 1 85 ? 11.585 -1.291 2.197 1.00 91.75 85 CYS A N 1
ATOM 685 C CA . CYS A 1 85 ? 10.897 -2.553 2.498 1.00 91.75 85 CYS A CA 1
ATOM 686 C C . CYS A 1 85 ? 11.230 -3.667 1.489 1.00 91.75 85 CYS A C 1
ATOM 688 O O . CYS A 1 85 ? 10.429 -4.576 1.289 1.00 91.75 85 CYS A O 1
ATOM 690 N N . GLY A 1 86 ? 12.394 -3.596 0.843 1.00 93.00 86 GLY A N 1
ATOM 691 C CA . GLY A 1 86 ? 12.777 -4.527 -0.214 1.00 93.00 86 GLY A CA 1
ATOM 692 C C . GLY A 1 86 ? 12.150 -4.169 -1.560 1.00 93.00 86 GLY A C 1
ATOM 693 O O . GLY A 1 86 ? 11.957 -2.992 -1.862 1.00 93.00 86 GLY A O 1
ATOM 694 N N . GLN A 1 87 ? 11.884 -5.190 -2.373 1.00 92.19 87 GLN A N 1
ATOM 695 C CA . GLN A 1 87 ? 11.488 -5.020 -3.766 1.00 92.19 87 GLN A CA 1
ATOM 696 C C . GLN A 1 87 ? 9.985 -4.788 -3.935 1.00 92.19 87 GLN A C 1
ATOM 698 O O . GLN A 1 87 ? 9.176 -5.461 -3.297 1.00 92.19 87 GLN A O 1
ATOM 703 N N . VAL A 1 88 ? 9.617 -3.899 -4.859 1.00 87.88 88 VAL A N 1
ATOM 704 C CA . VAL A 1 88 ? 8.270 -3.888 -5.434 1.00 87.88 88 VAL A CA 1
ATOM 705 C C . VAL A 1 88 ? 8.261 -4.860 -6.603 1.00 87.88 88 VAL A C 1
ATOM 707 O O . VAL A 1 88 ? 9.146 -4.828 -7.467 1.00 87.88 88 VAL A O 1
ATOM 710 N N . THR A 1 89 ? 7.318 -5.788 -6.560 1.00 79.69 89 THR A N 1
ATOM 711 C CA . THR A 1 89 ? 7.173 -6.841 -7.560 1.00 79.69 89 THR A CA 1
ATOM 712 C C . THR A 1 89 ? 5.967 -6.556 -8.387 1.00 79.69 89 THR A C 1
ATOM 714 O O . THR A 1 89 ? 4.863 -6.424 -7.807 1.00 79.69 89 THR A O 1
#

Organism: NCBI:txid112253

InterPro domains:
  IPR006806 NADH dehydrogenase [ubiquinone] 1 alpha subcomplex subunit 5 [PF04716] (24-88)
  IPR006806 NADH dehydrogenase [ubiquinone] 1 alpha subcomplex subunit 5 [PTHR12653] (11-88)

Radius of gyration: 19.17 Å; chains: 1; bounding box: 31×45×67 Å

Secondary structure (DSSP, 8-state):
--------------------SSTT----TTHHHHHHHHHHHHHHHGGGS-TT-HHHHHHHHHHHHHHHHHHH--SHHHHHHHH-SS---

Sequence (89 aa):
MFLRRFSRPLMLSARVKETTGIVGLEVVPNAREVLIGLYGRTLKEIQAVPEDEGYRKAVESFTRHRLKVCQEEQDWEGIEKRLGCGQVT

pLDDT: mean 87.69, std 15.48, range [43.41, 98.19]

Foldseek 3Di:
DDDDPPPDPPPPPQDADPDLPDPPDDGDRPLLVVLLVVLVVQLVVLVVPDPVDPVSVVSVVVSVVLNVQSVPDDHQVSSCVVNVPGGRD